Protein AF-A0A093XRW6-F1 (afdb_monomer)

pLDDT: mean 91.48, std 3.9, range [75.88, 95.06]

Mean predicted aligned error: 2.98 Å

Sequence (41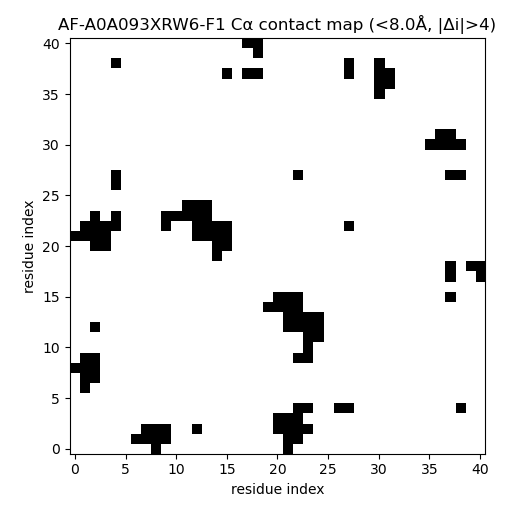 aa):
MLCAISGEVPQDPVVSSKSGNVFSRALIESHISTHGTDPIT

Nearest PDB structures (foldseek):
  2bay-assembly2_B  TM=9.992E-01  e=2.067E-04  Saccharomyces cerevisiae
  2bay-assembly2_C  TM=1.003E+00  e=3.669E-04  Saccharomyces cerevisiae
  7b9v-assembly1_u  TM=9.939E-01  e=6.063E-04  Saccharomyces cerevisiae
  8i0t-assembly1_s  TM=8.772E-01  e=2.370E-03  Homo sapiens
  9esi-assembly1_U  TM=8.133E-01  e=1.076E-03  Schizosaccharomyces pombe

Radius of gyration: 9.09 Å; Cα contacts (8 Å, |Δi|>4): 59; chains: 1; bounding box: 19×21×21 Å

Solvent-accessible surface area (backbone atoms only — not comparable to full-atom values): 2614 Å² total; per-residue (Å²): 132,49,12,78,82,81,68,44,76,44,91,53,71,39,66,41,93,83,79,69,48,41,28,29,48,73,61,50,53,51,42,33,74,73,70,71,52,63,97,88,115

Secondary structure (DSSP, 8-state):
---TTTSS--SSEEE-TTT--EEEHHHHHHHHHHHSS-TT-

Foldseek 3Di:
DAAPPPRHNAPQWDADPVPRGTHHPVVQVVVCVVPVDDPVD

Structure (mmCIF, N/CA/C/O backbone):
data_AF-A0A093XRW6-F1
#
_entry.id   AF-A0A093XRW6-F1
#
loop_
_atom_site.group_PDB
_atom_site.id
_atom_site.type_symbol
_atom_site.label_atom_id
_atom_site.label_alt_id
_atom_site.label_comp_id
_atom_site.label_asym_id
_atom_site.label_entity_id
_atom_site.label_seq_id
_atom_site.pdbx_PDB_ins_code
_atom_site.Cartn_x
_atom_site.Cartn_y
_atom_site.Cartn_z
_atom_site.occupancy
_atom_site.B_iso_or_equiv
_atom_site.auth_seq_id
_atom_site.auth_comp_id
_atom_site.auth_asym_id
_atom_site.auth_atom_id
_atom_site.pdbx_PDB_model_num
ATOM 1 N N . MET A 1 1 ? 9.265 -5.545 -9.603 1.00 75.88 1 MET A N 1
ATOM 2 C CA . MET A 1 1 ? 8.033 -5.277 -8.835 1.00 75.88 1 MET A CA 1
ATOM 3 C C . MET A 1 1 ? 8.439 -5.221 -7.370 1.00 75.88 1 MET A C 1
ATOM 5 O O . MET A 1 1 ? 8.664 -6.267 -6.781 1.00 75.88 1 MET A O 1
ATOM 9 N N . LEU A 1 2 ? 8.690 -4.018 -6.853 1.00 90.56 2 LEU A N 1
ATOM 10 C CA . LEU A 1 2 ? 9.202 -3.788 -5.496 1.00 90.56 2 LEU A CA 1
ATOM 11 C C . LEU A 1 2 ? 8.126 -3.080 -4.670 1.00 90.56 2 LEU A C 1
ATOM 13 O O . LEU A 1 2 ? 7.260 -2.412 -5.235 1.00 90.56 2 LEU A O 1
ATOM 17 N N . CYS A 1 3 ? 8.175 -3.243 -3.353 1.00 91.88 3 CYS A N 1
ATOM 18 C CA . CYS A 1 3 ? 7.301 -2.557 -2.415 1.00 91.88 3 CYS A CA 1
ATOM 19 C C . CYS A 1 3 ? 7.578 -1.051 -2.462 1.00 91.88 3 CYS A C 1
ATOM 21 O O . CYS A 1 3 ? 8.715 -0.633 -2.262 1.00 91.88 3 CYS A O 1
ATOM 23 N N . ALA A 1 4 ? 6.550 -0.228 -2.666 1.00 92.06 4 ALA A N 1
ATOM 24 C CA . ALA A 1 4 ? 6.710 1.225 -2.740 1.0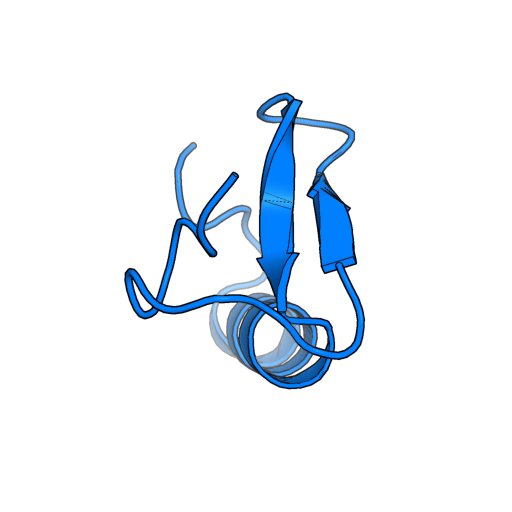0 92.06 4 ALA A CA 1
ATOM 25 C C . ALA A 1 4 ? 7.060 1.888 -1.388 1.00 92.06 4 ALA A C 1
ATOM 27 O O . ALA A 1 4 ? 7.451 3.049 -1.375 1.00 92.06 4 ALA A O 1
ATOM 28 N N . ILE A 1 5 ? 6.961 1.158 -0.265 1.00 91.31 5 ILE A N 1
ATOM 29 C CA . ILE A 1 5 ? 7.384 1.640 1.063 1.00 91.31 5 ILE A CA 1
ATOM 30 C C . ILE A 1 5 ? 8.850 1.284 1.359 1.00 91.31 5 ILE A C 1
ATOM 32 O O . ILE A 1 5 ? 9.614 2.180 1.699 1.00 91.31 5 ILE A O 1
ATOM 36 N N . SER A 1 6 ? 9.261 0.008 1.264 1.00 90.56 6 SER A N 1
ATOM 37 C CA . SER A 1 6 ? 10.638 -0.395 1.640 1.00 90.56 6 SER A CA 1
ATOM 38 C C . SER A 1 6 ? 11.613 -0.508 0.465 1.00 90.56 6 SER A C 1
ATOM 40 O O . SER A 1 6 ? 12.819 -0.555 0.675 1.00 90.56 6 SER A O 1
ATOM 42 N N . GLY A 1 7 ? 11.121 -0.535 -0.777 1.00 91.31 7 GLY A N 1
ATOM 43 C CA . GLY A 1 7 ? 11.956 -0.731 -1.965 1.00 91.31 7 GLY A CA 1
ATOM 44 C C . GLY A 1 7 ? 12.453 -2.168 -2.152 1.00 91.31 7 GLY A C 1
ATOM 45 O O . GLY A 1 7 ? 13.239 -2.424 -3.059 1.00 91.31 7 GLY A O 1
ATOM 46 N N . GLU A 1 8 ? 11.996 -3.119 -1.337 1.00 92.75 8 GLU A N 1
ATOM 47 C CA . GLU A 1 8 ? 12.392 -4.528 -1.413 1.00 92.75 8 GLU A CA 1
ATOM 48 C C . GLU A 1 8 ? 11.323 -5.386 -2.096 1.00 92.75 8 GLU A C 1
ATOM 50 O O . GLU A 1 8 ? 10.222 -4.924 -2.405 1.00 92.75 8 GLU A O 1
ATOM 55 N N . VAL A 1 9 ? 11.641 -6.657 -2.351 1.00 92.69 9 VAL A N 1
ATOM 56 C CA . VAL A 1 9 ? 10.668 -7.617 -2.882 1.00 92.69 9 VAL A CA 1
ATOM 57 C C . VAL A 1 9 ? 9.657 -7.957 -1.776 1.00 92.69 9 VAL A C 1
ATOM 59 O O . VAL A 1 9 ? 10.046 -8.546 -0.767 1.00 92.69 9 VAL A O 1
ATOM 62 N N . PRO A 1 10 ? 8.367 -7.603 -1.930 1.00 90.88 10 PRO A N 1
ATOM 63 C CA . PRO A 1 10 ? 7.348 -7.921 -0.937 1.00 90.88 10 PRO A CA 1
ATOM 64 C C . PRO A 1 10 ? 7.043 -9.422 -0.942 1.00 90.88 10 PRO A C 1
ATOM 66 O O . PRO A 1 10 ? 6.891 -10.031 -2.000 1.00 90.88 10 PRO A O 1
ATOM 69 N N . GLN A 1 11 ? 6.904 -10.006 0.247 1.00 89.00 11 GLN A N 1
ATOM 70 C CA . GLN A 1 11 ? 6.576 -11.426 0.394 1.00 89.00 11 GLN A CA 1
ATOM 71 C C . GLN A 1 11 ? 5.071 -11.695 0.239 1.00 89.00 11 GLN A C 1
ATOM 73 O O . GLN A 1 11 ? 4.688 -12.689 -0.368 1.00 89.00 11 GLN A O 1
ATOM 78 N N . ASP A 1 12 ? 4.235 -10.767 0.716 1.00 93.88 12 ASP A N 1
ATOM 79 C CA . ASP A 1 12 ? 2.786 -10.728 0.479 1.00 93.88 12 ASP A CA 1
ATOM 80 C C . ASP A 1 12 ? 2.445 -9.410 -0.246 1.00 93.88 12 ASP A C 1
ATOM 82 O O . ASP A 1 12 ? 2.192 -8.388 0.409 1.00 93.88 12 ASP A O 1
ATOM 86 N N . PRO A 1 13 ? 2.580 -9.373 -1.589 1.00 93.88 13 PRO A N 1
ATOM 87 C CA . PRO A 1 13 ? 2.305 -8.181 -2.378 1.00 93.88 13 PRO A CA 1
ATOM 88 C C . PRO A 1 13 ? 0.807 -7.885 -2.396 1.00 93.88 13 PRO A C 1
ATOM 90 O O . PRO A 1 13 ? 0.002 -8.690 -2.861 1.00 93.88 13 PRO A O 1
ATOM 93 N N . VAL A 1 14 ? 0.444 -6.684 -1.966 1.00 94.06 14 VAL A N 1
ATOM 94 C CA . VAL A 1 14 ? -0.910 -6.145 -2.088 1.00 94.06 14 VAL A CA 1
ATOM 95 C C . VAL A 1 14 ? -0.878 -4.880 -2.930 1.00 94.06 14 VAL A C 1
ATOM 97 O O . VAL A 1 14 ? 0.081 -4.114 -2.882 1.00 94.06 14 VAL A O 1
ATOM 100 N N . VAL A 1 15 ? -1.919 -4.667 -3.728 1.00 93.88 15 VAL A N 1
ATOM 101 C CA . VAL A 1 15 ? -2.034 -3.487 -4.587 1.00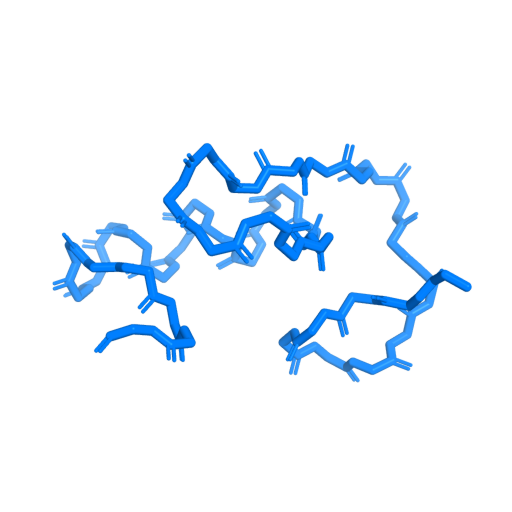 93.88 15 VAL A CA 1
ATOM 102 C C . VAL A 1 15 ? -3.035 -2.529 -3.970 1.00 93.88 15 V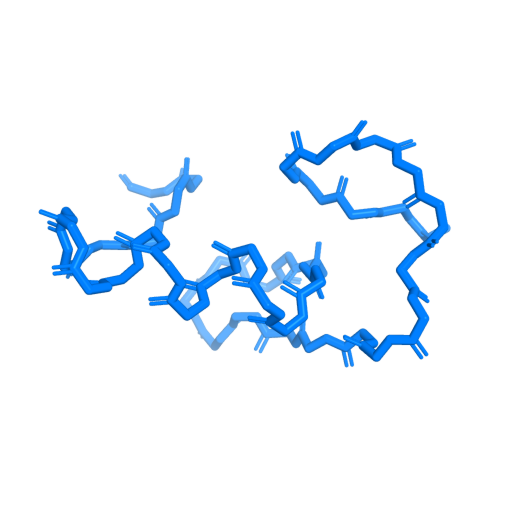AL A C 1
ATOM 104 O O . VAL A 1 15 ? -4.152 -2.928 -3.638 1.00 93.88 15 VAL A O 1
ATOM 107 N N . SER A 1 16 ? -2.656 -1.261 -3.833 1.00 92.44 16 SER A N 1
ATOM 108 C CA . SER A 1 16 ? -3.621 -0.231 -3.458 1.00 92.44 16 SER A CA 1
ATOM 109 C C . SER A 1 16 ? -4.594 0.017 -4.600 1.00 92.44 16 SER A C 1
ATOM 111 O O . SER A 1 16 ? -4.189 0.310 -5.724 1.00 92.44 16 SER A O 1
ATOM 113 N N . SER A 1 17 ? -5.891 -0.023 -4.303 1.00 90.44 17 SER A N 1
ATOM 114 C CA . SER A 1 17 ? -6.933 0.349 -5.261 1.00 90.44 17 SER A CA 1
ATOM 115 C C . SER A 1 17 ? -6.975 1.852 -5.552 1.00 90.44 17 SER A C 1
ATOM 117 O O . SER A 1 17 ? -7.649 2.257 -6.494 1.00 90.44 17 SER A O 1
ATOM 119 N N . LYS A 1 18 ? -6.303 2.685 -4.743 1.00 90.00 18 LYS A N 1
ATOM 120 C CA . LYS A 1 18 ? -6.241 4.137 -4.951 1.00 90.00 18 LYS A CA 1
ATOM 121 C C . LYS A 1 18 ? -5.084 4.539 -5.853 1.00 90.00 18 LYS A C 1
ATOM 123 O O . LYS A 1 18 ? -5.306 5.224 -6.844 1.00 90.00 18 LYS A O 1
ATOM 128 N N . SER A 1 19 ? -3.871 4.108 -5.512 1.00 90.19 19 SER A N 1
ATOM 129 C CA . SER A 1 19 ? -2.655 4.525 -6.216 1.00 90.19 19 SER A CA 1
ATOM 130 C C . SER A 1 19 ? -2.156 3.500 -7.240 1.00 90.19 19 SER A C 1
ATOM 132 O O . SER A 1 19 ? -1.307 3.825 -8.064 1.00 90.19 19 SER A O 1
ATOM 134 N N . GLY A 1 20 ? -2.664 2.261 -7.214 1.00 92.25 20 GLY A N 1
ATOM 135 C CA . GLY A 1 20 ? -2.217 1.176 -8.096 1.00 92.25 20 GLY A CA 1
ATOM 136 C C . GLY A 1 20 ? -0.823 0.633 -7.763 1.00 92.25 20 GLY A C 1
ATOM 137 O O . GLY A 1 20 ? -0.307 -0.216 -8.488 1.00 92.25 20 GLY A O 1
ATOM 138 N N . ASN A 1 21 ? -0.205 1.104 -6.676 1.00 93.12 21 ASN A N 1
ATOM 139 C CA . ASN A 1 21 ? 1.132 0.688 -6.266 1.00 93.12 21 ASN A CA 1
ATOM 140 C C . ASN A 1 21 ? 1.113 -0.620 -5.474 1.00 93.12 21 ASN A C 1
ATOM 142 O O . ASN A 1 21 ? 0.140 -0.939 -4.786 1.00 93.12 21 ASN A O 1
ATOM 146 N N . VAL A 1 22 ? 2.222 -1.357 -5.565 1.00 94.06 22 VAL A N 1
ATOM 147 C CA . VAL A 1 22 ? 2.447 -2.602 -4.824 1.00 94.06 22 VAL A CA 1
ATOM 148 C C . VAL A 1 22 ? 3.097 -2.286 -3.483 1.00 94.06 22 VAL A C 1
ATOM 150 O O . VAL A 1 22 ? 4.120 -1.604 -3.414 1.00 94.06 22 VAL A O 1
ATOM 153 N N . PHE A 1 23 ? 2.542 -2.852 -2.422 1.00 94.94 23 PHE A N 1
ATOM 154 C CA . PHE A 1 23 ? 3.032 -2.730 -1.060 1.00 94.94 23 PHE A CA 1
ATOM 155 C C . PHE A 1 23 ? 3.171 -4.103 -0.406 1.00 94.94 23 PHE A C 1
ATOM 157 O O . PHE A 1 23 ? 2.533 -5.071 -0.815 1.00 94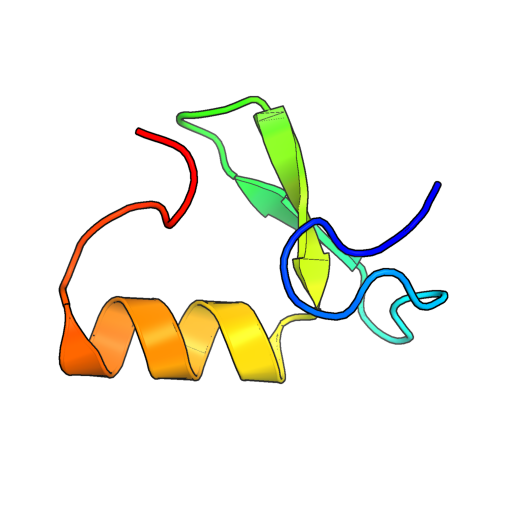.94 23 PHE A O 1
ATOM 164 N N . SER A 1 24 ? 3.981 -4.182 0.646 1.00 95.06 24 SER A N 1
ATOM 165 C CA . SER A 1 24 ? 3.969 -5.323 1.561 1.00 95.06 24 SER A CA 1
ATOM 166 C C . SER A 1 24 ? 2.780 -5.186 2.504 1.00 95.06 24 SER A C 1
ATOM 168 O O . SER A 1 24 ? 2.658 -4.144 3.154 1.00 95.06 24 SER A O 1
ATOM 170 N N . ARG A 1 25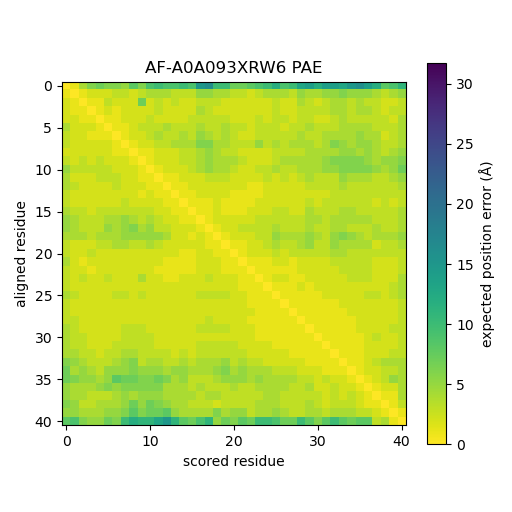 ? 1.958 -6.235 2.645 1.00 93.75 25 ARG A N 1
ATOM 171 C CA . ARG A 1 25 ? 0.774 -6.238 3.526 1.00 93.75 25 ARG A CA 1
ATOM 172 C C . ARG A 1 25 ? 1.041 -5.650 4.917 1.00 93.75 25 ARG A C 1
ATOM 174 O O . ARG A 1 25 ? 0.378 -4.699 5.310 1.00 93.75 25 ARG A O 1
ATOM 181 N N . ALA A 1 26 ? 2.054 -6.152 5.622 1.00 94.12 26 ALA A N 1
AT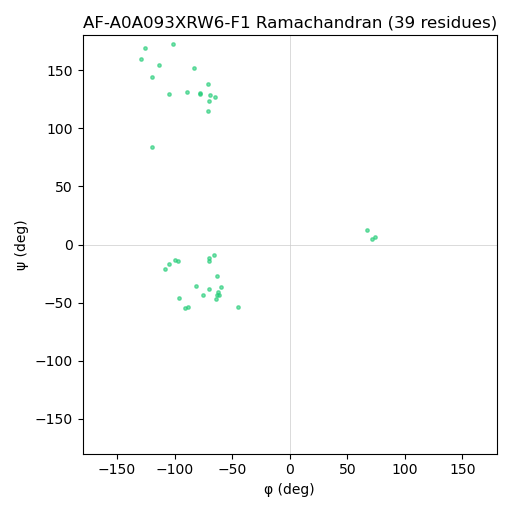OM 182 C CA . ALA A 1 26 ? 2.366 -5.702 6.982 1.00 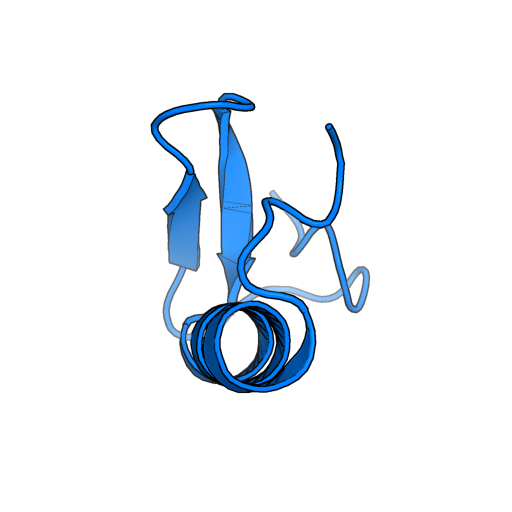94.12 26 ALA A CA 1
ATOM 183 C C . ALA A 1 26 ? 2.700 -4.198 7.066 1.00 94.12 26 ALA A C 1
ATOM 185 O O . ALA A 1 26 ? 2.327 -3.525 8.026 1.00 94.12 26 ALA A O 1
ATOM 186 N N . LEU A 1 27 ? 3.385 -3.659 6.050 1.00 93.94 27 LEU A N 1
ATOM 187 C CA . LEU A 1 27 ? 3.773 -2.247 6.012 1.00 93.94 27 LEU A CA 1
ATOM 188 C C . LEU A 1 27 ? 2.582 -1.346 5.690 1.00 93.94 27 LEU A C 1
ATOM 190 O O . LEU A 1 27 ? 2.409 -0.313 6.335 1.00 93.94 27 LEU A O 1
ATOM 194 N N . ILE A 1 28 ? 1.748 -1.731 4.719 1.00 93.94 28 ILE A N 1
ATOM 195 C CA . ILE A 1 28 ? 0.581 -0.925 4.353 1.00 93.94 28 ILE A CA 1
ATOM 196 C C . ILE A 1 28 ? -0.493 -0.960 5.444 1.00 93.94 28 ILE A C 1
ATOM 198 O O . ILE A 1 28 ? -1.065 0.080 5.747 1.00 93.94 28 ILE A O 1
ATOM 202 N N . GLU A 1 29 ? -0.721 -2.100 6.102 1.00 93.75 29 GLU A N 1
ATOM 203 C CA . GLU A 1 29 ? -1.655 -2.202 7.233 1.00 93.75 29 GLU A CA 1
ATOM 204 C C . GLU A 1 29 ? -1.213 -1.308 8.399 1.00 93.75 29 GLU A C 1
ATOM 206 O O . G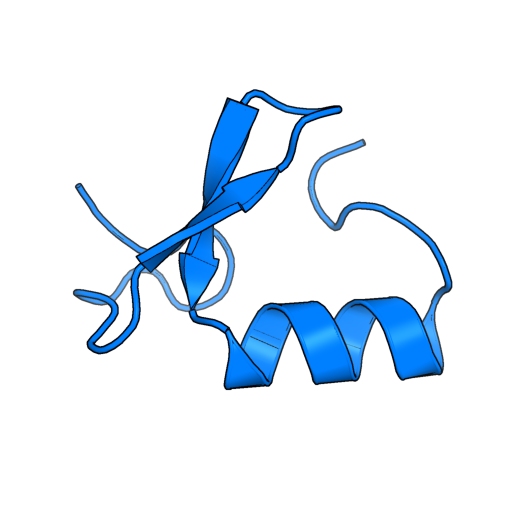LU A 1 29 ? -2.025 -0.568 8.955 1.00 93.75 29 GLU A O 1
ATOM 211 N N . SER A 1 30 ? 0.086 -1.298 8.721 1.00 94.25 30 SER A N 1
ATOM 212 C CA . SER A 1 30 ? 0.646 -0.402 9.738 1.00 94.25 30 SER A CA 1
ATOM 213 C C . SER A 1 30 ? 0.503 1.075 9.349 1.00 94.25 30 SER A C 1
ATOM 215 O O . SER A 1 30 ? 0.087 1.898 10.173 1.00 94.25 30 SER A O 1
ATOM 217 N N . HIS A 1 31 ? 0.783 1.420 8.088 1.00 93.12 31 HIS A N 1
ATOM 218 C CA . HIS A 1 31 ? 0.647 2.789 7.596 1.00 93.12 31 HIS A CA 1
ATOM 219 C C . HIS A 1 31 ? -0.811 3.265 7.638 1.00 93.12 31 HIS A C 1
ATOM 221 O O . HIS A 1 31 ? -1.077 4.337 8.177 1.00 93.12 31 HIS A O 1
ATOM 227 N N . ILE A 1 32 ? -1.757 2.451 7.158 1.00 92.62 32 ILE A N 1
ATOM 228 C CA . ILE A 1 32 ? -3.196 2.744 7.207 1.00 92.62 32 ILE A CA 1
ATOM 229 C C . ILE A 1 32 ? -3.669 2.863 8.659 1.00 92.62 32 ILE A C 1
ATOM 231 O O . ILE A 1 32 ? -4.416 3.783 8.974 1.00 92.62 32 ILE A O 1
ATOM 235 N N . SER A 1 33 ? -3.199 2.003 9.567 1.00 94.25 33 SER A N 1
ATOM 236 C CA . SER A 1 33 ? -3.541 2.103 10.991 1.00 94.25 33 SER A CA 1
ATOM 237 C C . SER A 1 33 ? -3.037 3.395 11.643 1.00 94.25 33 SER A C 1
ATOM 239 O O . SER A 1 33 ? -3.615 3.824 12.639 1.00 94.25 33 SER A O 1
ATOM 241 N N . THR A 1 34 ? -1.959 3.990 11.126 1.00 94.94 34 THR A N 1
ATOM 242 C CA . THR A 1 34 ? -1.323 5.178 11.719 1.00 94.94 34 THR A CA 1
ATOM 243 C C . THR A 1 34 ? -1.803 6.479 11.074 1.00 94.94 34 THR A C 1
ATOM 245 O O . THR A 1 34 ? -2.115 7.435 11.775 1.00 94.94 34 THR A O 1
ATOM 248 N N . HIS A 1 35 ? -1.858 6.522 9.742 1.00 92.56 35 HIS A N 1
ATOM 249 C CA . HIS A 1 35 ? -2.146 7.729 8.960 1.00 92.56 35 HIS A CA 1
ATOM 250 C C . HIS A 1 35 ? -3.531 7.698 8.303 1.00 92.56 35 HIS A C 1
ATOM 252 O O . HIS A 1 35 ? -4.051 8.747 7.935 1.00 92.56 35 HIS A O 1
ATOM 258 N N . GLY A 1 36 ? -4.132 6.516 8.124 1.00 90.38 36 GLY A N 1
ATOM 259 C CA . GLY A 1 36 ? -5.435 6.367 7.468 1.00 90.38 36 GLY A CA 1
ATOM 260 C C . GLY A 1 36 ? -5.447 6.719 5.977 1.00 90.38 36 GLY A C 1
ATOM 261 O O . GLY A 1 36 ? -6.526 6.855 5.403 1.00 90.38 36 GLY A O 1
ATOM 262 N N . THR A 1 37 ? -4.279 6.872 5.344 1.00 89.56 37 THR A N 1
ATOM 263 C CA . THR A 1 37 ? -4.149 7.231 3.925 1.00 89.56 37 THR A CA 1
ATOM 264 C C . THR A 1 37 ? -3.283 6.234 3.160 1.00 89.56 37 THR A C 1
ATOM 266 O O . THR A 1 37 ? -2.651 5.353 3.741 1.00 89.56 37 THR A O 1
ATOM 269 N N . ASP A 1 38 ? -3.294 6.357 1.837 1.00 89.81 38 ASP A N 1
ATOM 270 C CA . ASP A 1 38 ? -2.346 5.681 0.964 1.00 89.81 38 ASP A CA 1
ATOM 271 C C . ASP A 1 38 ? -1.007 6.439 1.003 1.00 89.81 38 ASP A C 1
ATOM 273 O O . ASP A 1 38 ? -1.003 7.651 0.819 1.00 89.81 38 ASP A O 1
ATOM 277 N N . PRO A 1 39 ? 0.137 5.771 1.213 1.00 88.00 39 PRO A N 1
ATOM 278 C CA . PRO A 1 39 ? 1.426 6.445 1.389 1.00 88.00 39 PRO A CA 1
ATOM 279 C C . PRO A 1 39 ? 1.932 7.192 0.143 1.00 88.00 39 PRO A C 1
ATOM 281 O O . PRO A 1 39 ? 2.936 7.894 0.233 1.00 88.00 39 PRO A O 1
ATOM 284 N N . ILE A 1 40 ? 1.288 7.026 -1.017 1.00 87.62 40 ILE A N 1
ATOM 285 C CA . ILE A 1 40 ? 1.673 7.662 -2.282 1.00 87.62 40 ILE A CA 1
ATOM 286 C C . ILE A 1 40 ? 0.734 8.821 -2.658 1.00 87.62 40 ILE A C 1
ATOM 288 O O . ILE A 1 40 ? 1.108 9.635 -3.502 1.00 87.62 40 ILE A O 1
ATOM 292 N N . THR A 1 41 ? -0.463 8.912 -2.059 1.00 77.06 41 THR A N 1
ATOM 293 C CA . THR A 1 41 ? -1.506 9.904 -2.413 1.00 77.06 41 THR A CA 1
ATOM 294 C C . THR A 1 41 ? -1.807 10.844 -1.257 1.00 77.06 41 THR A C 1
ATOM 296 O O . THR A 1 41 ? -1.793 12.068 -1.503 1.00 77.06 41 THR A O 1
#